Protein AF-A0A838TDD9-F1 (afdb_monomer_lite)

Secondary structure (DSSP, 8-state):
-----S-HHHHHHHHT---SSS-SS-HHHHHHHHHHHHHHHT-S-HHHHTT-GGG--EE--GGGTTEEEEESSSS-EEEEE-------------------TT-

Sequence (103 aa):
MIVSFNNSYLQKIYEGKQVAGKPKYSKEVILKFKKTVLMLQNTESIKELRKFRGLNLEALRGDYKGFFSVRVDLQYRLILSIEKERIVLTDILIIEDLTNHYQ

pLDDT: mean 82.11, std 17.91, range [26.83, 96.94]

Structure (mmCIF, N/CA/C/O backbone):
data_AF-A0A838TDD9-F1
#
_entry.id   AF-A0A838TDD9-F1
#
loop_
_atom_site.group_PDB
_atom_site.id
_atom_site.type_symbol
_atom_site.label_atom_id
_atom_site.label_alt_id
_atom_site.label_comp_id
_atom_site.label_asym_id
_atom_site.label_entity_id
_atom_site.label_seq_id
_atom_site.pdbx_PDB_ins_code
_atom_site.Cartn_x
_atom_site.Cartn_y
_atom_site.Cartn_z
_atom_site.occupancy
_atom_site.B_iso_or_equiv
_atom_site.auth_seq_id
_atom_site.auth_comp_id
_atom_site.auth_asym_id
_atom_site.auth_atom_id
_atom_site.pdbx_PDB_model_num
ATOM 1 N N . MET A 1 1 ? 6.854 2.489 -6.060 1.00 79.25 1 MET A N 1
ATOM 2 C CA . MET A 1 1 ? 5.745 1.912 -6.858 1.00 79.25 1 MET A CA 1
ATOM 3 C C . MET A 1 1 ? 4.598 2.915 -6.914 1.00 79.25 1 MET A C 1
ATOM 5 O O . MET A 1 1 ? 4.347 3.586 -5.921 1.00 79.25 1 MET A O 1
ATOM 9 N N . ILE A 1 2 ? 3.884 3.025 -8.038 1.00 85.56 2 ILE A N 1
ATOM 10 C CA . ILE A 1 2 ? 2.677 3.868 -8.125 1.00 85.56 2 ILE A CA 1
ATOM 11 C C . ILE A 1 2 ? 1.493 3.085 -7.543 1.00 85.56 2 ILE A C 1
ATOM 13 O O . ILE A 1 2 ? 1.289 1.929 -7.907 1.00 85.56 2 ILE A O 1
ATOM 17 N N . VAL A 1 3 ? 0.721 3.702 -6.642 1.00 88.50 3 VAL A N 1
ATOM 18 C CA . VAL A 1 3 ? -0.487 3.099 -6.052 1.00 88.50 3 VAL A CA 1
ATOM 19 C C . VAL A 1 3 ? -1.724 3.821 -6.571 1.00 88.50 3 VAL A C 1
ATOM 21 O O . VAL A 1 3 ? -1.846 5.034 -6.412 1.00 88.50 3 VAL A O 1
ATOM 24 N N . SER A 1 4 ? -2.647 3.060 -7.152 1.00 90.00 4 SER A N 1
ATOM 25 C CA . SER A 1 4 ? -3.995 3.487 -7.531 1.00 90.00 4 SER A CA 1
ATOM 26 C C . SER A 1 4 ? -5.044 2.739 -6.699 1.00 90.00 4 SER A C 1
ATOM 28 O O . SER A 1 4 ? -4.752 1.723 -6.064 1.00 90.00 4 SER A O 1
ATOM 30 N N . PHE A 1 5 ? -6.279 3.246 -6.678 1.00 90.56 5 PHE A N 1
ATOM 31 C CA . PHE A 1 5 ? -7.369 2.669 -5.892 1.00 90.56 5 PHE A CA 1
ATOM 32 C C . PHE A 1 5 ? -8.576 2.368 -6.779 1.00 90.56 5 PHE A C 1
ATOM 34 O O . PHE A 1 5 ? -9.200 3.283 -7.302 1.00 90.56 5 PHE A O 1
ATOM 41 N N . ASN A 1 6 ? -8.981 1.098 -6.842 1.00 88.56 6 ASN A N 1
ATOM 42 C CA . ASN A 1 6 ? -10.273 0.703 -7.427 1.00 88.56 6 ASN A CA 1
ATOM 43 C C . ASN A 1 6 ? -11.438 0.823 -6.428 1.00 88.56 6 ASN A C 1
ATOM 45 O O . ASN A 1 6 ? -12.593 0.588 -6.767 1.00 88.56 6 ASN A O 1
ATOM 49 N N . ASN A 1 7 ? -11.144 1.185 -5.177 1.00 89.88 7 ASN A N 1
ATOM 50 C CA . ASN A 1 7 ? -12.131 1.374 -4.123 1.00 89.88 7 ASN A CA 1
ATOM 51 C C . ASN A 1 7 ? -12.114 2.833 -3.646 1.00 89.88 7 ASN A C 1
ATOM 53 O O . ASN A 1 7 ? -11.210 3.253 -2.920 1.00 89.88 7 ASN A O 1
ATOM 57 N N . SER A 1 8 ? -13.149 3.589 -4.017 1.00 89.56 8 SER A N 1
ATOM 58 C CA . SER A 1 8 ? -13.268 5.021 -3.711 1.00 89.56 8 SER A CA 1
ATOM 59 C C . SER A 1 8 ? -13.352 5.324 -2.210 1.00 89.56 8 SER A C 1
ATOM 61 O O . SER A 1 8 ? -12.908 6.385 -1.773 1.00 89.56 8 SER A O 1
ATOM 63 N N . TYR A 1 9 ? -13.869 4.398 -1.395 1.00 91.50 9 TYR A N 1
ATOM 64 C CA . TYR A 1 9 ? -13.862 4.532 0.064 1.00 91.50 9 TYR A CA 1
ATOM 65 C C . TYR A 1 9 ? -12.428 4.483 0.602 1.00 91.50 9 TYR A C 1
ATOM 67 O O . TYR A 1 9 ? -12.029 5.377 1.346 1.00 91.50 9 TYR A O 1
ATOM 75 N N . LEU A 1 10 ? -11.644 3.477 0.187 1.00 93.50 10 LEU A N 1
ATOM 76 C CA . LEU A 1 10 ? -10.244 3.320 0.602 1.00 93.50 10 LEU A CA 1
ATOM 77 C C . LEU A 1 10 ? -9.373 4.494 0.137 1.00 93.50 10 LEU A C 1
ATOM 79 O O . LEU A 1 10 ? -8.540 4.977 0.903 1.00 93.50 10 LEU A O 1
ATOM 83 N N . GLN A 1 11 ? -9.617 4.999 -1.074 1.00 93.75 11 GLN A N 1
ATOM 84 C CA . GLN A 1 11 ? -8.950 6.195 -1.584 1.00 93.75 11 GLN A CA 1
ATOM 85 C C . GLN A 1 11 ? -9.229 7.419 -0.705 1.00 93.75 11 GLN A C 1
ATOM 87 O O . GLN A 1 11 ? -8.300 8.071 -0.233 1.00 93.75 11 GLN A O 1
ATOM 92 N N . LYS A 1 12 ? -10.507 7.717 -0.432 1.00 94.38 12 LYS A N 1
ATOM 93 C CA . LYS A 1 12 ? -10.885 8.892 0.365 1.00 94.38 12 LYS A CA 1
ATOM 94 C C . LYS A 1 12 ? -10.299 8.839 1.772 1.00 94.38 12 LYS A C 1
ATOM 96 O O . LYS A 1 12 ? -9.754 9.841 2.231 1.00 94.38 12 LYS A O 1
ATOM 101 N N . ILE A 1 13 ? -10.358 7.682 2.443 1.00 95.19 13 ILE A N 1
ATOM 102 C CA . ILE A 1 13 ? -9.749 7.561 3.774 1.00 95.19 13 ILE A CA 1
ATOM 103 C C . ILE A 1 13 ? -8.226 7.721 3.702 1.00 95.19 13 ILE A C 1
ATOM 105 O O . ILE A 1 13 ? -7.676 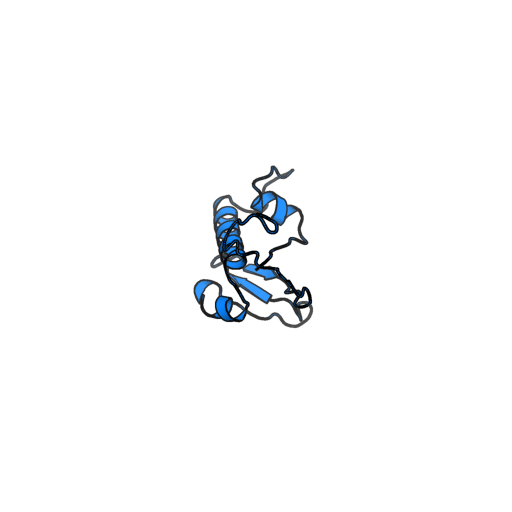8.370 4.589 1.00 95.19 13 ILE A O 1
ATOM 109 N N . TYR A 1 14 ? -7.551 7.206 2.661 1.00 94.25 14 TYR A N 1
ATOM 110 C CA . TYR A 1 14 ? -6.105 7.370 2.460 1.00 94.25 14 TYR A CA 1
ATOM 111 C C . TYR A 1 14 ? -5.729 8.852 2.348 1.00 94.25 14 TYR A C 1
ATOM 113 O O . TYR A 1 14 ? -4.937 9.351 3.150 1.00 94.25 14 TYR A O 1
ATOM 121 N N . GLU A 1 15 ? -6.414 9.570 1.457 1.00 94.06 15 GLU A N 1
ATOM 122 C CA . GLU A 1 15 ? -6.252 11.006 1.196 1.00 94.06 15 GLU A CA 1
ATOM 123 C C . GLU A 1 15 ? -6.690 11.899 2.373 1.00 94.06 15 GLU A C 1
ATOM 125 O O . GLU A 1 15 ? -6.468 13.104 2.351 1.00 94.06 15 GLU A O 1
ATOM 130 N N . GLY A 1 16 ? -7.317 11.332 3.411 1.00 93.00 16 GLY A N 1
ATOM 131 C CA . GLY A 1 16 ? -7.813 12.099 4.558 1.00 93.00 16 GLY A CA 1
ATOM 132 C C . GLY A 1 16 ? -9.068 12.918 4.252 1.00 93.00 16 GLY A C 1
ATOM 133 O O . GLY A 1 16 ? -9.390 13.845 4.991 1.00 93.00 16 GLY A O 1
ATOM 134 N N . LYS A 1 17 ? -9.792 12.575 3.183 1.00 93.50 17 LYS A N 1
ATOM 135 C CA . LYS A 1 17 ? -11.051 13.221 2.810 1.00 93.50 17 LYS A CA 1
ATOM 136 C C . LYS A 1 17 ? -12.200 12.726 3.687 1.00 93.50 17 LYS A C 1
ATOM 138 O O . LYS A 1 17 ? -12.199 11.589 4.163 1.00 93.50 17 LYS A O 1
ATOM 143 N N . GLN A 1 18 ? -13.220 13.570 3.852 1.00 89.69 18 GLN A N 1
ATOM 144 C CA . GLN A 1 18 ? -14.463 13.159 4.501 1.00 89.69 18 GLN A CA 1
ATOM 145 C C . GLN A 1 18 ? -15.156 12.049 3.707 1.00 89.69 18 GLN A C 1
ATOM 147 O O . GLN A 1 18 ? -15.210 12.062 2.473 1.00 89.69 18 GLN A O 1
ATOM 152 N N . VAL A 1 19 ? -15.712 11.090 4.442 1.00 89.88 19 VAL A N 1
ATOM 153 C CA . VAL A 1 19 ? -16.497 9.993 3.887 1.00 89.88 19 VAL A CA 1
ATOM 154 C C . VAL A 1 19 ? -17.881 10.027 4.512 1.00 89.88 19 VAL A C 1
ATOM 156 O O . VAL A 1 19 ? -18.006 10.148 5.726 1.00 89.88 19 VAL A O 1
ATOM 159 N N . ALA A 1 20 ? -18.912 9.939 3.675 1.00 89.50 20 ALA A N 1
ATOM 160 C CA . ALA A 1 20 ? -20.291 9.932 4.135 1.00 89.50 20 ALA A CA 1
ATOM 161 C C . ALA A 1 20 ? -20.622 8.635 4.893 1.00 89.50 20 ALA A C 1
ATOM 163 O O . ALA A 1 20 ? -20.145 7.552 4.543 1.00 89.50 20 ALA A O 1
ATOM 164 N N . GLY A 1 21 ? -21.496 8.753 5.892 1.00 90.06 21 GLY A N 1
ATOM 165 C CA . GLY A 1 21 ? -21.979 7.627 6.687 1.00 90.06 21 GLY A CA 1
ATOM 166 C C . GLY A 1 21 ? -21.051 7.224 7.834 1.00 90.06 21 GLY A C 1
ATOM 167 O O . GLY A 1 21 ? -20.085 7.908 8.172 1.00 90.06 21 GLY A O 1
ATOM 168 N N . LYS A 1 22 ? -21.380 6.098 8.475 1.00 87.38 22 LYS A N 1
ATOM 169 C CA . LYS A 1 22 ? -20.603 5.573 9.603 1.00 87.38 22 LYS A CA 1
ATOM 170 C C . LYS A 1 22 ? -19.244 5.046 9.111 1.00 87.38 22 LYS A C 1
ATOM 172 O O . LYS A 1 22 ? -19.218 4.289 8.136 1.00 87.38 22 LYS A O 1
ATOM 177 N N . PRO A 1 23 ? -18.122 5.395 9.772 1.00 86.62 23 PRO A N 1
ATOM 178 C CA . PRO A 1 23 ? -16.819 4.827 9.442 1.00 86.62 23 PRO A CA 1
ATOM 179 C C . PRO A 1 23 ? -16.847 3.297 9.529 1.00 86.62 23 PRO A C 1
ATOM 181 O O . PRO A 1 23 ? -17.275 2.744 10.539 1.00 86.62 23 PRO A O 1
ATOM 184 N N . LYS A 1 24 ? -16.377 2.616 8.477 1.00 89.44 24 LYS A N 1
ATOM 185 C CA . LYS A 1 24 ? -16.283 1.147 8.442 1.00 89.44 24 LYS A CA 1
ATOM 186 C C . LYS A 1 24 ? -15.142 0.614 9.307 1.00 89.44 24 LYS A C 1
ATOM 188 O O . LYS A 1 24 ? -15.204 -0.519 9.764 1.00 89.44 24 LYS A O 1
ATOM 193 N N . TYR A 1 25 ? -14.105 1.424 9.507 1.00 91.25 25 TYR A N 1
ATOM 194 C CA . TYR A 1 25 ? -12.896 1.052 10.234 1.00 91.25 25 TYR A CA 1
ATOM 195 C C . TYR A 1 25 ? -12.623 2.045 11.359 1.00 91.25 25 TYR A C 1
ATOM 197 O O . TYR A 1 25 ? -12.933 3.235 11.245 1.00 91.25 25 TYR A O 1
ATOM 205 N N . SER A 1 26 ? -12.009 1.558 12.437 1.00 92.38 26 SER A N 1
ATOM 206 C CA . SER A 1 26 ? -11.553 2.420 13.524 1.00 92.38 26 SER A CA 1
ATOM 207 C C . SER A 1 26 ? -10.432 3.349 13.049 1.00 92.38 26 SER A C 1
ATOM 209 O O . SER A 1 26 ? -9.722 3.064 12.080 1.00 92.38 26 SER A O 1
ATOM 211 N N . LYS A 1 27 ? -10.231 4.461 13.764 1.00 94.50 27 LYS A N 1
ATOM 212 C CA . LYS A 1 27 ? -9.130 5.396 13.482 1.00 94.50 27 LYS A CA 1
ATOM 213 C C . LYS A 1 27 ? -7.769 4.691 13.487 1.00 94.50 27 LYS A C 1
ATOM 215 O O . LYS A 1 27 ? -6.934 4.972 12.634 1.00 94.50 27 LYS A O 1
ATOM 220 N N . GLU A 1 28 ? -7.570 3.750 14.406 1.00 95.69 28 GLU A N 1
ATOM 221 C CA . GLU A 1 28 ? -6.332 2.976 14.519 1.00 95.69 28 GLU A CA 1
ATOM 222 C C . GLU A 1 28 ? -6.083 2.100 13.282 1.00 95.69 28 GLU A C 1
ATOM 224 O O . GLU A 1 28 ? -4.987 2.123 12.721 1.00 95.69 28 GLU A O 1
ATOM 229 N N . VAL A 1 29 ? -7.106 1.381 12.807 1.00 93.81 29 VAL A N 1
ATOM 230 C CA . VAL A 1 29 ? -7.003 0.557 11.590 1.00 93.81 29 VAL A CA 1
ATOM 231 C C . VAL A 1 29 ? -6.700 1.435 10.375 1.00 93.81 29 VAL A C 1
ATOM 233 O O . VAL A 1 29 ? -5.850 1.079 9.562 1.00 93.81 29 VAL A O 1
ATOM 236 N N . ILE A 1 30 ? -7.320 2.617 10.277 1.00 95.25 30 ILE A N 1
ATOM 237 C CA . ILE A 1 30 ? -7.052 3.577 9.195 1.00 95.25 30 ILE A CA 1
ATOM 238 C C . ILE A 1 30 ? -5.593 4.058 9.229 1.00 95.25 30 ILE A C 1
ATOM 240 O O . ILE A 1 30 ? -4.961 4.147 8.176 1.00 95.25 30 ILE A O 1
ATOM 244 N N . LEU A 1 31 ? -5.029 4.337 10.408 1.00 96.94 31 LEU A N 1
ATOM 245 C CA . LEU A 1 31 ? -3.623 4.739 10.541 1.00 96.94 31 LEU A CA 1
ATOM 246 C C . LEU A 1 31 ? -2.665 3.631 10.089 1.00 96.94 31 LEU A C 1
ATOM 248 O O . LEU A 1 31 ? -1.738 3.899 9.320 1.00 96.94 31 LEU A O 1
ATOM 252 N N . LYS A 1 32 ? -2.906 2.383 10.510 1.00 95.88 32 LYS A N 1
ATOM 253 C CA . LYS A 1 32 ? -2.103 1.229 10.075 1.00 95.88 32 LYS A CA 1
ATOM 254 C C . LYS A 1 32 ? -2.219 1.015 8.568 1.00 95.88 32 LYS A C 1
ATOM 256 O O . LYS A 1 32 ? -1.201 0.880 7.900 1.00 95.88 32 LYS A O 1
ATOM 261 N N . PHE A 1 33 ? -3.433 1.091 8.021 1.00 96.44 33 PHE A N 1
ATOM 262 C CA . PHE A 1 33 ? -3.687 1.027 6.583 1.00 96.44 33 PHE A CA 1
ATOM 263 C C . PHE A 1 33 ? -2.871 2.071 5.808 1.00 96.44 33 PHE A C 1
ATOM 265 O O . PHE A 1 33 ? -2.159 1.711 4.870 1.00 96.44 33 PHE A O 1
ATOM 272 N N . LYS A 1 34 ? -2.915 3.346 6.221 1.00 96.56 34 LYS A N 1
ATOM 273 C CA . LYS A 1 34 ? -2.136 4.422 5.585 1.00 96.56 34 LYS A CA 1
ATOM 274 C C . LYS A 1 34 ? -0.639 4.139 5.624 1.00 96.56 34 LYS A C 1
ATOM 276 O O . LYS A 1 34 ? 0.030 4.289 4.606 1.00 96.56 34 LYS A O 1
ATOM 281 N N . LYS A 1 35 ? -0.123 3.688 6.772 1.00 96.25 35 LYS A N 1
ATOM 282 C CA . LYS A 1 35 ? 1.290 3.319 6.930 1.00 96.25 35 LYS A CA 1
ATOM 283 C C . LYS A 1 35 ? 1.683 2.175 5.993 1.00 96.25 35 LYS A C 1
ATOM 285 O O . LYS A 1 35 ? 2.735 2.249 5.362 1.00 96.25 35 LYS A O 1
ATOM 290 N N . THR A 1 36 ? 0.839 1.151 5.868 1.00 94.25 36 THR A N 1
ATOM 291 C CA . THR A 1 36 ? 1.057 0.048 4.925 1.00 94.25 36 THR A CA 1
ATOM 292 C C . THR A 1 36 ? 1.087 0.561 3.486 1.00 94.25 36 THR A C 1
ATOM 294 O O . THR A 1 36 ? 2.036 0.261 2.772 1.00 94.25 36 THR A O 1
ATOM 297 N N . VAL A 1 37 ? 0.119 1.381 3.061 1.00 94.69 37 VAL A N 1
ATOM 298 C CA . VAL A 1 37 ? 0.096 1.947 1.697 1.00 94.69 37 VAL A CA 1
ATOM 299 C C . VAL A 1 37 ? 1.337 2.796 1.409 1.00 94.69 37 VAL A C 1
ATOM 301 O O . VAL A 1 37 ? 1.935 2.646 0.347 1.00 94.69 37 VAL A O 1
ATOM 3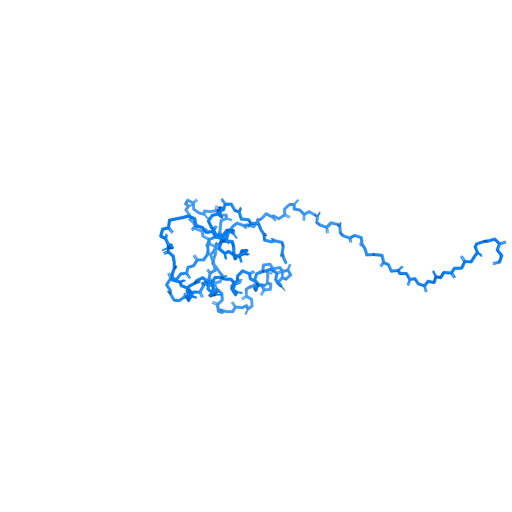04 N N . LEU A 1 38 ? 1.772 3.626 2.359 1.00 94.44 38 LEU A N 1
ATOM 305 C CA . LEU A 1 38 ? 2.976 4.445 2.209 1.00 94.44 38 LEU A CA 1
ATOM 306 C C . LEU A 1 38 ? 4.240 3.583 2.041 1.00 94.44 38 LEU A C 1
ATOM 308 O O . LEU A 1 38 ? 5.091 3.881 1.207 1.00 94.44 38 LEU A O 1
ATOM 312 N N . MET A 1 39 ? 4.349 2.475 2.783 1.00 92.00 39 MET A N 1
ATOM 313 C CA . MET A 1 39 ? 5.436 1.505 2.607 1.00 92.00 39 MET A CA 1
ATOM 314 C C . MET A 1 39 ? 5.420 0.884 1.202 1.00 92.00 39 MET A C 1
ATOM 316 O O . MET A 1 39 ? 6.474 0.758 0.579 1.00 92.00 39 MET A O 1
ATOM 320 N N . LEU A 1 40 ? 4.237 0.538 0.679 1.00 90.31 40 LEU A N 1
ATOM 321 C CA . LEU A 1 40 ? 4.100 0.020 -0.686 1.00 90.31 40 LEU A CA 1
ATOM 322 C C . LEU A 1 40 ? 4.543 1.058 -1.728 1.00 90.31 40 LEU A C 1
ATOM 324 O O . LEU A 1 40 ? 5.277 0.717 -2.653 1.00 90.31 40 LEU A O 1
ATOM 328 N N . GLN A 1 41 ? 4.142 2.324 -1.566 1.00 90.31 41 GLN A N 1
ATOM 329 C CA . GLN A 1 41 ? 4.514 3.415 -2.474 1.00 90.31 41 GLN A CA 1
ATOM 330 C C . GLN A 1 41 ? 6.027 3.650 -2.517 1.00 90.31 41 GLN A C 1
ATOM 332 O O . GLN A 1 41 ? 6.593 3.789 -3.602 1.00 90.31 41 GLN A O 1
ATOM 337 N N . ASN A 1 42 ? 6.684 3.611 -1.357 1.00 90.50 42 ASN A N 1
ATOM 338 C CA . ASN A 1 42 ? 8.122 3.858 -1.219 1.00 90.50 42 ASN A CA 1
ATOM 339 C C . ASN A 1 42 ? 9.005 2.647 -1.552 1.00 90.50 42 ASN A C 1
ATOM 341 O O . ASN A 1 42 ? 10.222 2.726 -1.428 1.00 90.50 42 ASN A O 1
ATOM 345 N N . THR A 1 43 ? 8.421 1.522 -1.964 1.00 86.25 43 THR A N 1
ATOM 346 C CA . THR A 1 43 ? 9.189 0.354 -2.404 1.00 86.25 43 THR A CA 1
ATOM 347 C C . THR A 1 43 ? 9.360 0.369 -3.921 1.00 86.25 43 THR A C 1
ATOM 349 O O . THR A 1 43 ? 8.448 0.753 -4.653 1.00 86.25 43 THR A O 1
ATOM 352 N N . GLU A 1 44 ? 10.513 -0.067 -4.421 1.00 84.38 44 GLU A N 1
ATOM 353 C CA . GLU A 1 44 ? 10.834 -0.039 -5.855 1.00 84.38 44 GLU A CA 1
ATOM 354 C C . GLU A 1 44 ? 10.223 -1.210 -6.631 1.00 84.38 44 GLU A C 1
ATOM 356 O O . GLU A 1 44 ? 9.839 -1.069 -7.790 1.00 84.38 44 GLU A O 1
ATOM 361 N N . SER A 1 45 ? 10.096 -2.381 -5.999 1.00 84.44 45 SER A N 1
ATOM 3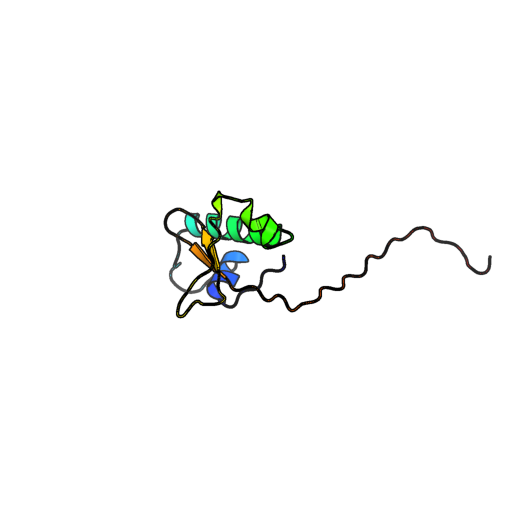62 C CA . SER A 1 45 ? 9.607 -3.584 -6.670 1.00 84.44 45 SER A CA 1
ATOM 363 C C . SER A 1 45 ? 8.919 -4.571 -5.731 1.00 84.44 45 SER A C 1
ATOM 365 O O . SER A 1 45 ? 9.137 -4.596 -4.519 1.00 84.44 45 SER A O 1
ATOM 367 N N . ILE A 1 46 ? 8.154 -5.497 -6.313 1.00 83.81 46 ILE A N 1
ATOM 368 C CA . ILE A 1 46 ? 7.568 -6.618 -5.567 1.00 83.81 46 ILE A CA 1
ATOM 369 C C . ILE A 1 46 ? 8.633 -7.524 -4.919 1.00 83.81 46 ILE A C 1
ATOM 371 O O . ILE A 1 46 ? 8.364 -8.184 -3.916 1.00 83.81 46 ILE A O 1
ATOM 375 N N . LYS A 1 47 ? 9.848 -7.585 -5.483 1.00 85.69 47 LYS A N 1
ATOM 376 C CA . LYS A 1 47 ? 10.959 -8.360 -4.912 1.00 85.69 47 LYS A CA 1
ATOM 377 C C . LYS A 1 47 ? 11.424 -7.730 -3.602 1.00 85.69 47 LYS A C 1
ATOM 379 O O . LYS A 1 47 ? 11.607 -8.453 -2.627 1.00 85.69 47 LYS A O 1
ATOM 384 N N . GLU A 1 48 ? 11.531 -6.405 -3.567 1.00 86.94 48 GLU A N 1
ATOM 385 C CA . GLU A 1 48 ? 11.839 -5.657 -2.347 1.00 86.94 48 GLU A CA 1
ATOM 386 C C . GLU A 1 48 ? 10.720 -5.799 -1.308 1.00 86.94 48 GLU A C 1
ATOM 388 O O . GLU A 1 48 ? 11.009 -6.060 -0.142 1.00 86.94 48 GLU A O 1
ATOM 393 N N . LEU A 1 49 ? 9.445 -5.782 -1.723 1.00 86.19 49 LEU A N 1
ATOM 394 C CA . LEU A 1 49 ? 8.313 -6.002 -0.808 1.00 86.19 49 LEU A CA 1
ATOM 395 C C . LEU A 1 49 ? 8.412 -7.323 -0.028 1.00 86.19 49 LEU A C 1
ATOM 397 O O . LEU A 1 49 ? 8.053 -7.37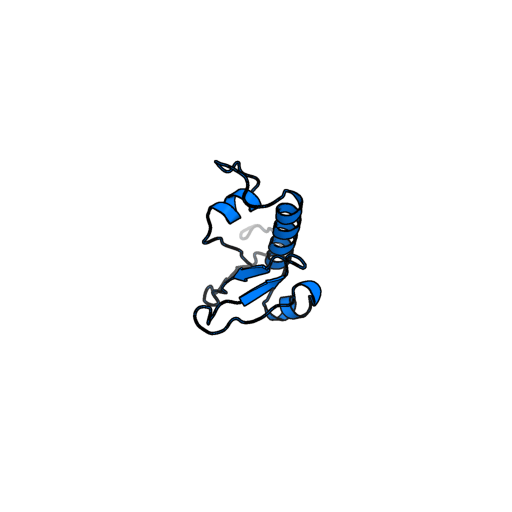5 1.147 1.00 86.19 49 LEU A O 1
ATOM 401 N N . ARG A 1 50 ? 8.943 -8.387 -0.646 1.00 87.44 50 ARG A N 1
ATOM 402 C CA . ARG A 1 50 ? 9.135 -9.689 0.019 1.00 87.44 50 ARG A CA 1
ATOM 403 C C . ARG A 1 50 ? 10.169 -9.659 1.146 1.00 87.44 50 ARG A C 1
ATOM 405 O O . ARG A 1 50 ? 10.131 -10.537 2.004 1.00 87.44 50 ARG A O 1
ATOM 412 N N . LYS A 1 51 ? 11.072 -8.672 1.177 1.00 90.50 51 LYS A N 1
ATOM 413 C CA . LYS A 1 51 ? 12.044 -8.515 2.271 1.00 90.50 51 LYS A CA 1
ATOM 414 C C . LYS A 1 51 ? 11.375 -8.032 3.561 1.00 90.50 51 LYS A C 1
ATOM 416 O O . LYS A 1 51 ? 11.839 -8.357 4.654 1.00 90.50 51 LYS A O 1
ATOM 421 N N . PHE A 1 52 ? 10.250 -7.323 3.459 1.00 90.81 52 PHE A N 1
ATOM 422 C CA . PHE A 1 52 ? 9.483 -6.858 4.612 1.00 90.81 52 PHE A CA 1
ATOM 423 C C . PHE A 1 52 ? 8.618 -7.990 5.180 1.00 90.81 52 PHE A C 1
ATOM 425 O O . PHE A 1 52 ? 7.432 -8.106 4.874 1.00 90.81 52 PHE A O 1
ATOM 432 N N . ARG A 1 53 ? 9.196 -8.815 6.063 1.00 91.62 53 ARG A N 1
ATOM 433 C CA . ARG A 1 53 ? 8.495 -9.958 6.690 1.00 91.62 53 ARG A CA 1
ATOM 434 C C . ARG A 1 53 ? 7.165 -9.569 7.350 1.00 91.62 53 ARG A C 1
ATOM 436 O O . ARG A 1 53 ? 6.210 -10.337 7.293 1.00 91.62 53 ARG A O 1
ATOM 443 N N . GLY A 1 54 ? 7.077 -8.360 7.911 1.00 90.62 54 GLY A N 1
ATOM 444 C CA . GLY A 1 54 ? 5.855 -7.836 8.529 1.00 90.62 54 GLY A CA 1
ATOM 445 C C . GLY A 1 54 ? 4.671 -7.671 7.567 1.00 90.62 54 GLY A C 1
ATOM 446 O O . GLY A 1 54 ? 3.530 -7.768 8.008 1.00 90.62 54 GLY A O 1
ATOM 447 N N . LEU A 1 55 ? 4.917 -7.487 6.262 1.00 90.62 55 LEU A N 1
ATOM 448 C CA . LEU A 1 55 ? 3.854 -7.415 5.254 1.00 90.62 55 LEU A CA 1
ATOM 449 C C . LEU A 1 55 ? 3.247 -8.780 4.940 1.00 90.62 55 LEU A C 1
ATOM 451 O O . LEU A 1 55 ? 2.143 -8.824 4.410 1.00 90.62 55 LEU A O 1
ATOM 455 N N . ASN A 1 56 ? 3.949 -9.878 5.233 1.00 94.19 56 ASN A N 1
ATOM 456 C CA . ASN A 1 56 ? 3.530 -11.240 4.905 1.00 94.19 56 ASN A CA 1
ATOM 457 C C . ASN A 1 56 ? 2.906 -11.354 3.498 1.00 94.19 56 ASN A C 1
ATOM 459 O O . ASN A 1 56 ? 1.746 -11.736 3.359 1.00 94.19 56 ASN A O 1
ATOM 463 N N . LEU A 1 57 ? 3.635 -10.912 2.468 1.00 90.38 57 LEU A N 1
ATOM 464 C CA . LEU A 1 57 ? 3.117 -10.836 1.101 1.00 90.38 57 LEU A CA 1
ATOM 465 C C . LEU A 1 57 ? 2.779 -12.233 0.560 1.00 90.38 57 LEU A C 1
ATOM 467 O O . LEU A 1 57 ? 3.660 -13.077 0.405 1.00 90.38 57 LEU A O 1
ATOM 471 N N . GLU A 1 58 ? 1.518 -12.438 0.193 1.00 89.44 58 GLU A N 1
ATOM 472 C CA . GLU A 1 58 ? 0.986 -13.721 -0.273 1.00 89.44 58 GLU A CA 1
ATOM 473 C C . GLU A 1 58 ? 0.310 -13.555 -1.639 1.00 89.44 58 GLU A C 1
ATOM 475 O O . GLU A 1 58 ? -0.441 -12.607 -1.849 1.00 89.44 58 GLU A O 1
ATOM 480 N N . ALA A 1 59 ? 0.561 -14.469 -2.579 1.00 88.44 59 ALA A N 1
ATOM 481 C CA . ALA A 1 59 ? -0.212 -14.544 -3.820 1.00 88.44 59 ALA A CA 1
ATOM 482 C C . ALA A 1 59 ? -1.510 -15.320 -3.561 1.00 88.44 59 ALA A C 1
ATOM 484 O O . ALA A 1 59 ? -1.470 -16.416 -2.997 1.00 88.44 59 ALA A O 1
ATOM 485 N N . LEU A 1 60 ? -2.645 -14.759 -3.973 1.00 88.75 60 LEU A N 1
ATOM 486 C CA . LEU A 1 60 ? -3.956 -15.364 -3.763 1.00 88.75 60 LEU A CA 1
ATOM 487 C C . LEU A 1 60 ? -4.288 -16.385 -4.863 1.00 88.75 60 LEU A C 1
ATOM 489 O O . LEU A 1 60 ? -3.696 -16.401 -5.946 1.00 88.75 60 LEU A O 1
ATOM 493 N N . ARG A 1 61 ? -5.221 -17.288 -4.550 1.00 91.06 61 ARG A N 1
ATOM 494 C CA . ARG A 1 61 ? -5.652 -18.408 -5.404 1.00 91.06 61 ARG A CA 1
ATOM 495 C C . ARG A 1 61 ? -7.176 -18.381 -5.587 1.00 91.06 61 ARG A C 1
ATOM 497 O O . ARG A 1 61 ? -7.857 -17.597 -4.930 1.00 91.06 61 ARG A O 1
ATOM 504 N N . GLY A 1 62 ? -7.699 -19.244 -6.461 1.00 93.50 62 GLY A N 1
ATOM 505 C CA . GLY A 1 62 ? -9.136 -19.323 -6.756 1.00 93.50 62 GLY A CA 1
ATOM 506 C C . GLY A 1 62 ? -9.636 -18.065 -7.464 1.00 93.50 62 GLY A C 1
ATOM 507 O O . GLY A 1 62 ? -8.960 -17.565 -8.362 1.00 93.50 62 GLY A O 1
ATOM 508 N N . ASP A 1 63 ? -10.765 -17.524 -7.011 1.00 88.50 63 ASP A N 1
ATOM 509 C CA . ASP A 1 63 ? -11.394 -16.324 -7.587 1.00 88.50 63 ASP A CA 1
ATOM 510 C C . ASP A 1 63 ? -10.507 -15.071 -7.502 1.00 88.50 63 ASP A C 1
ATOM 512 O O . ASP A 1 63 ? -10.656 -14.135 -8.280 1.00 88.50 63 ASP A O 1
ATOM 516 N N . TYR A 1 64 ? -9.526 -15.075 -6.593 1.00 81.00 64 TYR A N 1
ATOM 517 C CA . TYR A 1 64 ? -8.526 -14.017 -6.448 1.00 81.00 64 TYR A CA 1
ATOM 518 C C . TYR A 1 64 ? -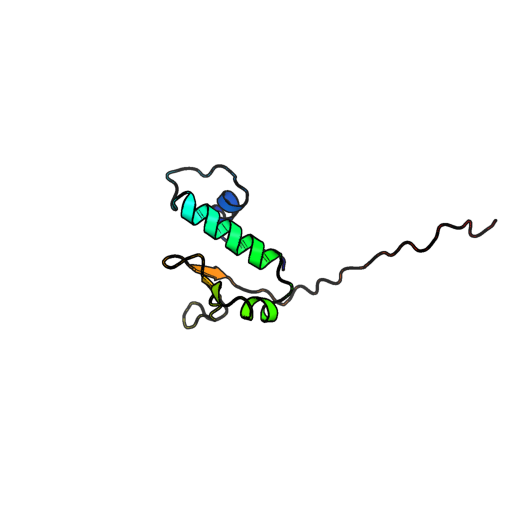7.202 -14.335 -7.156 1.00 81.00 64 TYR A C 1
ATOM 520 O O . TYR A 1 64 ? -6.165 -13.745 -6.842 1.00 81.00 64 TYR A O 1
ATOM 528 N N . LYS A 1 65 ? -7.184 -15.268 -8.114 1.00 86.25 65 LYS A N 1
ATOM 529 C CA . LYS A 1 65 ? -5.988 -15.537 -8.920 1.00 86.25 65 LYS A CA 1
ATOM 530 C C . LYS A 1 65 ? -5.525 -14.249 -9.615 1.00 86.25 65 LYS 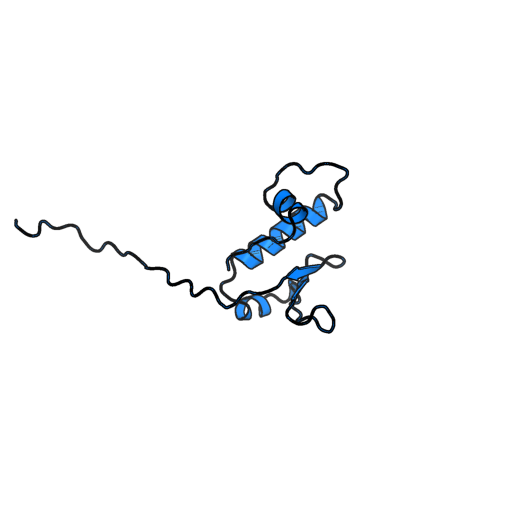A C 1
ATOM 532 O O . LYS A 1 65 ? -6.302 -13.574 -10.278 1.00 86.25 65 LYS A O 1
ATOM 537 N N . GLY A 1 66 ? -4.242 -13.921 -9.462 1.00 78.50 66 GLY A N 1
ATOM 538 C CA . GLY A 1 66 ? -3.650 -12.679 -9.982 1.00 78.50 66 GLY A CA 1
ATOM 539 C C . GLY A 1 66 ? -3.639 -11.517 -8.981 1.00 78.50 66 GLY A C 1
ATOM 540 O O . GLY A 1 66 ? -2.937 -10.532 -9.205 1.00 78.50 66 GLY A O 1
ATOM 541 N N . PHE A 1 67 ? -4.330 -11.658 -7.848 1.00 85.88 67 PHE A N 1
ATOM 542 C CA . PHE A 1 67 ? -4.221 -10.741 -6.721 1.00 85.88 67 PHE A CA 1
ATOM 543 C C . PHE A 1 67 ? -3.183 -11.224 -5.706 1.00 85.88 67 PHE A C 1
ATOM 545 O O . PHE A 1 67 ? -2.799 -12.394 -5.634 1.00 85.88 67 PHE A O 1
ATOM 552 N N . PHE A 1 68 ? -2.755 -10.287 -4.878 1.00 89.81 68 PHE A N 1
ATOM 553 C CA . PHE A 1 68 ? -1.874 -10.484 -3.747 1.00 89.81 68 PHE A CA 1
ATOM 554 C C . PHE A 1 68 ? -2.540 -9.951 -2.490 1.00 89.81 68 PHE A C 1
ATOM 556 O O . PHE A 1 68 ? -3.437 -9.108 -2.546 1.00 89.81 68 PHE A O 1
ATOM 563 N N . SER A 1 69 ? -2.047 -10.403 -1.345 1.00 90.75 69 SER A N 1
ATOM 564 C CA . SER A 1 69 ? -2.435 -9.873 -0.058 1.00 90.75 69 SER A CA 1
ATOM 565 C C . SER A 1 69 ? -1.239 -9.449 0.778 1.00 90.75 69 SER A C 1
ATOM 567 O O . SER A 1 69 ? -0.277 -10.205 0.908 1.00 90.75 69 SER A O 1
ATOM 569 N N . VAL A 1 70 ? -1.338 -8.282 1.417 1.00 93.06 70 VAL A N 1
ATOM 570 C CA . VAL A 1 70 ? -0.377 -7.811 2.425 1.00 93.06 70 VAL A CA 1
ATOM 571 C C . VAL A 1 70 ? -1.071 -7.523 3.748 1.00 93.06 70 VAL A C 1
ATOM 573 O O . VAL A 1 70 ? -2.218 -7.081 3.795 1.00 93.06 70 VAL A O 1
ATOM 576 N N . ARG A 1 71 ? -0.360 -7.773 4.837 1.00 94.75 71 ARG A N 1
ATOM 577 C CA . ARG A 1 71 ? -0.810 -7.564 6.203 1.00 94.75 71 ARG A CA 1
ATOM 578 C C . ARG A 1 71 ? -0.853 -6.073 6.541 1.00 94.75 71 ARG A C 1
ATOM 580 O O . ARG A 1 71 ? 0.117 -5.350 6.320 1.00 94.75 71 ARG A O 1
ATOM 587 N N . VAL A 1 72 ? -1.972 -5.639 7.114 1.00 93.94 72 VAL A N 1
ATOM 588 C CA . VAL A 1 72 ? -2.096 -4.339 7.792 1.00 93.94 72 VAL A CA 1
ATOM 589 C C . VAL A 1 72 ? -1.868 -4.530 9.288 1.00 93.94 72 VAL A C 1
ATOM 591 O O . VAL A 1 72 ? -1.066 -3.820 9.887 1.00 93.94 72 VAL A O 1
ATOM 594 N N . ASP A 1 73 ? -2.522 -5.534 9.875 1.00 92.44 73 ASP A N 1
ATOM 595 C CA . ASP A 1 73 ? -2.279 -5.993 11.242 1.00 92.44 73 ASP A CA 1
ATOM 596 C C . ASP A 1 73 ? -2.659 -7.479 11.416 1.00 92.44 73 ASP A C 1
ATOM 598 O O . ASP A 1 73 ? -2.654 -8.257 10.459 1.00 92.44 73 ASP A O 1
ATOM 602 N N . LEU A 1 74 ? -2.912 -7.929 12.647 1.00 92.06 74 LEU A N 1
ATOM 603 C CA . LEU A 1 74 ? -3.291 -9.321 12.902 1.00 92.06 74 LEU A CA 1
ATOM 604 C C . LEU A 1 74 ? -4.668 -9.688 12.327 1.00 92.06 74 LEU A C 1
ATOM 606 O O . LEU A 1 74 ? -4.888 -10.862 12.047 1.00 92.06 74 LEU A O 1
ATOM 610 N N . GLN A 1 75 ? -5.557 -8.713 12.126 1.00 92.94 75 GLN A N 1
ATOM 611 C CA . GLN A 1 75 ? -6.942 -8.919 11.695 1.00 92.94 75 GLN A CA 1
ATOM 612 C C . GLN A 1 75 ? -7.175 -8.494 10.240 1.00 92.94 75 GLN A C 1
ATOM 614 O O . GLN A 1 75 ? -7.953 -9.123 9.527 1.00 92.94 75 GLN A O 1
ATOM 619 N N . TYR A 1 76 ? -6.496 -7.443 9.781 1.00 93.62 76 TYR A N 1
ATOM 620 C CA . TYR A 1 76 ? -6.748 -6.818 8.489 1.00 93.62 76 TYR A CA 1
ATOM 621 C C . TYR A 1 76 ? -5.631 -7.088 7.487 1.00 93.62 76 TYR A C 1
ATOM 623 O O . TYR A 1 76 ? -4.433 -6.989 7.780 1.00 93.62 76 TYR A O 1
ATOM 631 N N . ARG A 1 77 ? -6.047 -7.359 6.249 1.00 94.00 77 ARG A N 1
ATOM 632 C CA . ARG A 1 77 ? -5.168 -7.482 5.089 1.00 94.00 77 ARG A CA 1
ATOM 633 C C . ARG A 1 77 ? -5.687 -6.633 3.938 1.00 94.00 77 ARG A C 1
ATOM 635 O O . ARG A 1 77 ? -6.894 -6.511 3.743 1.00 94.00 77 ARG A O 1
ATOM 642 N N . LEU A 1 78 ? -4.769 -6.072 3.162 1.00 92.94 78 LEU A N 1
ATOM 643 C CA . LEU A 1 78 ? -5.078 -5.463 1.875 1.00 92.94 78 LEU A CA 1
ATOM 644 C C . LEU A 1 78 ? -5.022 -6.522 0.789 1.00 92.94 78 LEU A C 1
ATOM 646 O O . LEU A 1 78 ? -4.110 -7.345 0.788 1.00 92.94 78 LEU A O 1
ATOM 650 N N . ILE A 1 79 ? -5.980 -6.465 -0.129 1.00 93.31 79 ILE A N 1
ATOM 651 C CA . ILE A 1 79 ? -5.956 -7.202 -1.390 1.00 93.31 79 ILE A CA 1
ATOM 652 C C . ILE A 1 79 ? -5.571 -6.203 -2.476 1.00 93.31 79 ILE A C 1
ATOM 654 O O . ILE A 1 79 ? -6.139 -5.114 -2.547 1.00 93.31 79 ILE A O 1
ATOM 658 N N . LEU A 1 80 ? -4.589 -6.561 -3.295 1.00 90.25 80 LEU A N 1
ATOM 659 C CA . LEU A 1 80 ? -4.057 -5.708 -4.350 1.00 90.25 80 LEU A CA 1
ATOM 660 C C . LEU A 1 80 ? -3.755 -6.527 -5.601 1.00 90.25 80 LEU A C 1
ATOM 662 O O . LEU A 1 80 ? -3.370 -7.688 -5.511 1.00 90.25 80 LEU A O 1
ATOM 666 N N . SER A 1 81 ? -3.923 -5.927 -6.769 1.00 88.00 81 SER A N 1
ATOM 667 C CA . SER A 1 81 ? -3.390 -6.435 -8.031 1.00 88.00 81 SER A CA 1
ATOM 668 C C . SER A 1 81 ? -2.153 -5.624 -8.412 1.00 88.00 81 SER A C 1
ATOM 670 O O . SER A 1 81 ? -1.916 -4.536 -7.886 1.00 88.00 81 SER A O 1
ATOM 672 N N . ILE A 1 82 ? -1.328 -6.177 -9.298 1.00 83.44 82 ILE A N 1
ATOM 673 C CA . ILE A 1 82 ? -0.133 -5.499 -9.803 1.00 83.44 82 ILE A CA 1
ATOM 674 C C . ILE A 1 82 ? -0.225 -5.480 -11.319 1.00 83.44 82 ILE A C 1
ATOM 676 O O . ILE A 1 82 ? -0.132 -6.524 -11.962 1.00 83.44 82 ILE A O 1
ATOM 680 N N . GLU A 1 83 ? -0.371 -4.287 -11.878 1.00 81.06 83 GLU A N 1
ATOM 681 C CA . GLU A 1 83 ? -0.264 -4.059 -13.313 1.00 81.06 83 GLU A CA 1
ATOM 682 C C . GLU A 1 83 ? 1.217 -3.884 -13.664 1.00 81.06 83 GLU A C 1
ATOM 684 O O . GLU A 1 83 ? 1.870 -2.944 -13.211 1.00 81.06 83 GLU A O 1
ATOM 689 N N . LYS A 1 84 ? 1.776 -4.831 -14.424 1.00 66.62 84 LYS A N 1
ATOM 690 C CA . LYS A 1 84 ? 3.197 -4.827 -14.817 1.00 66.62 84 LYS A CA 1
ATOM 691 C C . LYS A 1 84 ? 3.467 -4.079 -16.128 1.00 66.62 84 LYS A C 1
ATOM 693 O O . LYS A 1 84 ? 4.625 -3.899 -16.480 1.00 66.62 84 LYS A O 1
ATOM 698 N N . GLU A 1 85 ? 2.423 -3.655 -16.837 1.00 55.59 85 GLU A N 1
ATOM 699 C CA . GLU A 1 85 ? 2.501 -3.186 -18.230 1.00 55.59 85 GLU A CA 1
ATOM 700 C C . GLU A 1 85 ? 2.631 -1.667 -18.400 1.00 55.59 85 GLU A C 1
ATOM 702 O O . GLU A 1 85 ? 2.541 -1.158 -19.513 1.00 55.59 85 GLU A O 1
ATOM 707 N N . ARG A 1 86 ? 2.912 -0.913 -17.334 1.00 51.59 86 ARG A N 1
ATOM 708 C CA . ARG A 1 86 ? 3.417 0.453 -17.513 1.00 51.59 86 ARG A CA 1
ATOM 709 C C . ARG A 1 86 ? 4.932 0.405 -17.566 1.00 51.59 86 ARG A C 1
ATOM 711 O O . ARG A 1 86 ? 5.593 0.416 -16.532 1.00 51.59 86 ARG A O 1
ATOM 718 N N . ILE A 1 87 ? 5.473 0.372 -18.782 1.00 52.00 87 ILE A N 1
ATOM 719 C CA . ILE A 1 87 ? 6.815 0.893 -19.033 1.00 52.00 87 ILE A CA 1
ATOM 720 C C . ILE A 1 87 ? 6.788 2.346 -18.538 1.00 52.00 87 ILE A C 1
ATOM 722 O O . ILE A 1 87 ? 6.227 3.216 -19.197 1.00 52.00 87 ILE A O 1
ATOM 726 N N . VAL A 1 88 ? 7.321 2.614 -17.347 1.00 52.81 88 VAL A N 1
ATOM 727 C CA . VAL A 1 88 ? 7.646 3.985 -16.950 1.00 52.81 88 VAL A CA 1
ATOM 728 C C . VAL A 1 88 ? 9.032 4.256 -17.526 1.00 52.81 88 VAL A C 1
ATOM 730 O O . VAL A 1 88 ? 10.039 4.046 -16.859 1.00 52.81 88 VAL A O 1
ATOM 733 N N . LEU A 1 89 ? 9.086 4.628 -18.807 1.00 48.31 89 LEU A N 1
ATOM 734 C CA . LEU A 1 89 ? 10.240 5.337 -19.355 1.00 48.31 89 LEU A CA 1
ATOM 735 C C . LEU A 1 89 ? 10.192 6.727 -18.719 1.00 48.31 89 LEU A C 1
ATOM 737 O O . LEU A 1 89 ? 9.336 7.537 -19.063 1.00 48.31 89 LEU A O 1
ATOM 741 N N . THR A 1 90 ? 11.027 6.952 -17.710 1.00 37.62 90 THR A N 1
ATOM 742 C CA . THR A 1 90 ? 11.230 8.282 -17.139 1.00 37.62 90 THR A CA 1
ATOM 743 C C . THR A 1 90 ? 12.558 8.796 -17.658 1.00 37.62 90 THR A C 1
ATOM 745 O O . THR A 1 90 ? 13.595 8.173 -17.430 1.00 37.62 90 THR A O 1
ATOM 748 N N . ASP A 1 91 ? 12.507 9.932 -18.342 1.00 40.34 91 ASP A N 1
ATOM 749 C CA . ASP A 1 91 ? 13.696 10.660 -18.754 1.00 40.34 91 ASP A CA 1
ATOM 750 C C . ASP A 1 91 ? 14.297 11.376 -17.542 1.00 40.34 91 ASP A C 1
ATOM 752 O O . ASP A 1 91 ? 13.593 12.039 -16.772 1.00 40.34 91 ASP A O 1
ATOM 756 N N . ILE A 1 92 ? 15.608 11.227 -17.365 1.00 41.97 92 ILE A N 1
ATOM 757 C CA . ILE A 1 92 ? 16.378 11.960 -16.362 1.00 41.97 92 ILE A CA 1
ATOM 758 C C . ILE A 1 92 ? 17.064 13.116 -17.084 1.00 41.97 92 ILE A C 1
ATOM 760 O O . ILE A 1 92 ? 17.928 12.902 -17.931 1.00 41.97 92 ILE A O 1
ATOM 764 N N . LEU A 1 93 ? 16.672 14.340 -16.739 1.00 26.83 93 LEU A N 1
ATOM 765 C CA . LEU A 1 93 ? 17.348 15.557 -17.176 1.00 26.83 93 LEU A CA 1
ATOM 766 C C . LEU A 1 93 ? 18.435 15.902 -16.160 1.00 26.83 93 LEU A C 1
ATOM 768 O O . LEU A 1 93 ? 18.135 16.167 -14.995 1.00 26.83 93 LEU A O 1
ATOM 772 N N . ILE A 1 94 ? 19.686 15.902 -16.612 1.00 41.38 94 ILE A N 1
ATOM 773 C CA . ILE A 1 94 ? 20.835 16.381 -15.844 1.00 41.38 94 ILE A CA 1
ATOM 774 C C . ILE A 1 94 ? 21.337 17.644 -16.540 1.00 41.38 94 ILE A C 1
ATOM 776 O O . ILE A 1 94 ? 21.614 17.632 -17.739 1.00 41.38 94 ILE A O 1
ATOM 780 N N . ILE A 1 95 ? 21.377 18.749 -15.799 1.00 47.62 95 ILE A N 1
ATOM 781 C CA . ILE A 1 95 ? 21.885 20.034 -16.280 1.00 47.62 95 ILE A CA 1
ATOM 782 C C . ILE A 1 95 ? 23.354 20.107 -15.872 1.00 47.62 95 ILE A C 1
ATOM 784 O O . ILE A 1 95 ? 23.649 20.196 -14.684 1.00 47.62 95 ILE A O 1
ATOM 788 N N . GLU A 1 96 ? 24.244 20.035 -16.857 1.00 48.75 96 GLU A N 1
ATOM 789 C CA . GLU A 1 96 ? 25.697 19.988 -16.645 1.00 48.75 96 GLU A CA 1
ATOM 790 C C . GLU A 1 96 ? 26.337 21.385 -16.694 1.00 48.75 96 GLU A C 1
ATOM 792 O O . GLU A 1 96 ? 27.238 21.677 -15.913 1.00 48.75 96 GLU A O 1
ATOM 797 N N . ASP A 1 97 ? 25.865 22.267 -17.584 1.00 32.56 97 ASP A N 1
ATOM 798 C CA . ASP A 1 97 ? 26.368 23.638 -17.729 1.00 32.56 97 ASP A CA 1
ATOM 799 C C . ASP A 1 97 ? 25.372 24.518 -18.515 1.00 32.56 97 ASP A C 1
ATOM 801 O O . ASP A 1 97 ? 24.434 24.012 -19.141 1.00 32.56 97 ASP A O 1
ATOM 805 N N . LEU A 1 98 ? 25.587 25.834 -18.515 1.00 36.75 98 LEU A N 1
ATOM 806 C CA . LEU A 1 98 ? 24.883 26.807 -19.349 1.00 36.75 98 LEU A CA 1
ATOM 807 C C . LEU A 1 98 ? 25.904 27.684 -20.088 1.00 36.75 98 LEU A C 1
ATOM 809 O O . LEU A 1 98 ? 26.533 28.554 -19.490 1.00 36.75 98 LEU A O 1
ATOM 813 N N . THR A 1 99 ? 26.023 27.494 -21.404 1.00 55.69 99 THR A N 1
ATOM 814 C CA . THR A 1 99 ? 26.968 28.228 -22.264 1.00 55.69 99 THR A CA 1
ATOM 815 C C . THR A 1 99 ? 26.258 28.931 -23.424 1.00 55.69 99 THR A C 1
ATOM 817 O O . THR A 1 99 ? 25.161 28.541 -23.832 1.00 55.69 99 THR A O 1
ATOM 820 N N . ASN A 1 100 ? 26.868 29.995 -23.960 1.00 51.47 100 ASN A N 1
ATOM 821 C CA . ASN A 1 100 ? 26.384 30.656 -25.170 1.00 51.47 100 ASN A CA 1
ATOM 822 C C . ASN A 1 100 ? 26.978 29.949 -26.400 1.00 51.47 100 ASN A C 1
ATOM 824 O O . ASN A 1 100 ? 28.181 29.950 -26.611 1.00 51.47 100 ASN A O 1
ATOM 828 N N . HIS A 1 101 ? 26.140 29.319 -27.224 1.00 51.78 101 HIS A N 1
ATOM 829 C CA . HIS A 1 101 ? 26.611 28.492 -28.345 1.00 51.78 101 HIS A CA 1
ATOM 830 C C . HIS A 1 101 ? 27.210 29.302 -29.512 1.00 51.78 101 HIS A C 1
ATOM 832 O O . HIS A 1 101 ? 27.833 28.728 -30.404 1.00 51.78 101 HIS A O 1
ATOM 838 N N . TYR A 1 102 ? 27.046 30.628 -29.501 1.00 58.22 102 TYR A N 1
ATOM 839 C CA . TYR A 1 102 ? 27.596 31.520 -30.523 1.00 58.22 102 TYR A CA 1
ATOM 840 C C . TYR A 1 102 ? 28.395 32.715 -29.950 1.00 58.22 102 TYR A C 1
ATOM 842 O O . TYR A 1 102 ? 28.730 33.616 -30.721 1.00 58.22 102 TYR A O 1
ATOM 850 N N . GLN A 1 103 ? 28.726 32.738 -28.646 1.00 49.16 103 GLN A N 1
ATOM 851 C CA . GLN A 1 103 ? 29.720 33.659 -28.053 1.00 49.16 103 GLN A CA 1
ATOM 852 C C . GLN A 1 103 ? 30.620 32.958 -27.044 1.00 49.16 103 GLN A C 1
ATOM 854 O O . GLN A 1 103 ? 30.071 32.252 -26.172 1.00 49.16 103 GLN A O 1
#

Foldseek 3Di:
DDDDDPDPLLVCLLVVHDDPDDDPDDPVLSVLSNVVVVVVVPDDDPVRVVVPVQQVWAQDDDPSHQWIWGDSDPPDIDIDHDDPPDPPPDDDDDDDDDDDPVD

Radius of gyration: 19.23 Å; chains: 1; bounding box: 52×53×45 Å